Protein AF-A0AAV5VTI2-F1 (afdb_monomer)

pLDDT: mean 90.45, std 7.07, range [56.03, 98.38]

Foldseek 3Di:
DDDDDDDPVNVCVVVVVVVVVVVVVVVVVLVCQAPVDDPPDDDDPQCLVCLVVVHRSHDDDSVVSVVVNVD

Mean predicted aligned error: 5.75 Å

Organism: NCBI:txid1538716

Sequence (71 aa):
MPKQEFDVIDYMAPVIMGVLFAIAAFLVSVVINFTCIQKDDEITKFEKWGAKHNIRAGVHRLSVVKKFTDK

Radius of gyration: 19.98 Å; Cα contacts (8 Å, |Δi|>4): 45; chains: 1; bounding box: 47×23×52 Å

Secondary structure (DSSP, 8-state):
-PPPP--GGGGSHHHHHHHHHHHHHHHHHHHHHHHT--SSSPPPHHHHHHHHTT---SSS-HHHHHHHH--

Structure (mmCIF, N/CA/C/O backbone):
data_AF-A0AAV5VTI2-F1
#
_entry.id   AF-A0AAV5VTI2-F1
#
loop_
_atom_site.group_PDB
_atom_site.id
_atom_site.type_symbol
_atom_site.label_atom_id
_atom_site.label_alt_id
_atom_site.label_comp_id
_atom_site.label_asym_id
_atom_site.label_entity_id
_atom_site.label_seq_id
_atom_site.pdbx_PDB_ins_code
_atom_site.Cartn_x
_atom_site.Cartn_y
_atom_site.Cartn_z
_atom_site.occupancy
_atom_site.B_iso_or_equiv
_atom_site.auth_seq_id
_atom_site.auth_comp_id
_atom_site.auth_asym_id
_atom_site.auth_atom_id
_atom_site.pdbx_PDB_model_num
ATOM 1 N N . MET A 1 1 ? 33.286 -10.258 -30.341 1.00 70.50 1 MET A N 1
ATOM 2 C CA . MET A 1 1 ? 31.818 -10.129 -30.240 1.00 70.50 1 MET A CA 1
ATOM 3 C C . MET A 1 1 ? 31.446 -8.715 -30.644 1.00 70.50 1 MET A C 1
ATOM 5 O O . MET A 1 1 ? 32.136 -7.806 -30.188 1.00 70.50 1 MET A O 1
ATOM 9 N N . PRO A 1 2 ? 30.450 -8.513 -31.519 1.00 81.19 2 PRO A N 1
ATOM 10 C CA . PRO A 1 2 ? 29.913 -7.176 -31.759 1.00 81.19 2 PRO A CA 1
ATOM 11 C C . PRO A 1 2 ? 29.413 -6.587 -30.431 1.00 81.19 2 PRO A C 1
ATOM 13 O O . PRO A 1 2 ? 28.889 -7.321 -29.592 1.00 81.19 2 PRO A O 1
ATOM 16 N N . LYS A 1 3 ? 29.643 -5.290 -30.204 1.00 82.44 3 LYS A N 1
ATOM 17 C CA . LYS A 1 3 ? 29.126 -4.594 -29.019 1.00 82.44 3 LYS A CA 1
ATOM 18 C C . LYS A 1 3 ? 27.617 -4.433 -29.182 1.00 82.44 3 LYS A C 1
ATOM 20 O O . LYS A 1 3 ? 27.169 -4.000 -30.239 1.00 82.44 3 LYS A O 1
ATOM 25 N N . GLN A 1 4 ? 26.860 -4.811 -28.159 1.00 84.69 4 GLN A N 1
ATOM 26 C CA . GLN A 1 4 ? 25.427 -4.561 -28.123 1.00 84.69 4 GLN A CA 1
ATOM 27 C C . GLN A 1 4 ? 25.204 -3.095 -27.745 1.00 84.69 4 GLN A C 1
ATOM 29 O O . GLN A 1 4 ? 25.621 -2.664 -26.670 1.00 84.69 4 GLN A O 1
ATOM 34 N N . GLU A 1 5 ? 24.605 -2.341 -28.661 1.00 87.56 5 GLU A N 1
ATOM 35 C CA . GLU A 1 5 ? 24.088 -0.998 -28.404 1.00 87.56 5 GLU A CA 1
ATOM 36 C C . GLU A 1 5 ? 22.772 -1.174 -27.637 1.00 87.56 5 GLU A C 1
ATOM 38 O O . GLU A 1 5 ? 21.902 -1.926 -28.077 1.00 87.56 5 GLU A O 1
ATOM 43 N N . PHE A 1 6 ? 22.663 -0.552 -26.467 1.00 84.31 6 PHE A N 1
ATOM 44 C CA . PHE A 1 6 ? 21.457 -0.588 -25.648 1.00 84.31 6 PHE A CA 1
ATOM 45 C C . PHE A 1 6 ? 20.867 0.808 -25.586 1.00 84.31 6 PHE A C 1
ATOM 47 O O . PHE A 1 6 ? 21.568 1.767 -25.248 1.00 84.31 6 PHE A O 1
ATOM 54 N N . ASP A 1 7 ? 19.571 0.900 -25.844 1.00 86.38 7 ASP A N 1
ATOM 55 C CA . ASP A 1 7 ? 18.831 2.125 -25.620 1.00 86.38 7 ASP A CA 1
ATOM 56 C C . ASP A 1 7 ? 18.454 2.246 -24.143 1.00 86.38 7 ASP A C 1
ATOM 58 O O . ASP A 1 7 ? 18.365 1.272 -23.394 1.00 86.38 7 ASP A O 1
ATOM 62 N N . VAL A 1 8 ? 18.176 3.473 -23.698 1.00 83.25 8 VAL A N 1
ATOM 63 C CA . VAL A 1 8 ? 17.776 3.754 -22.306 1.00 83.25 8 VAL A CA 1
ATOM 64 C C . VAL A 1 8 ? 16.585 2.888 -21.873 1.00 83.25 8 VAL A C 1
ATOM 66 O O . VAL A 1 8 ? 16.495 2.489 -20.713 1.00 83.25 8 VAL A O 1
ATOM 69 N N . ILE A 1 9 ? 15.689 2.553 -22.806 1.00 85.38 9 ILE A N 1
ATOM 70 C CA . ILE A 1 9 ? 14.508 1.730 -22.539 1.00 85.38 9 ILE A CA 1
ATOM 71 C C . ILE A 1 9 ? 14.851 0.275 -22.190 1.00 85.38 9 ILE A C 1
ATOM 73 O O . ILE A 1 9 ? 14.153 -0.324 -21.371 1.00 85.38 9 ILE A O 1
ATOM 77 N N . ASP A 1 10 ? 15.957 -0.263 -22.708 1.00 84.75 10 ASP A N 1
ATOM 78 C CA . ASP A 1 10 ? 16.403 -1.627 -22.404 1.00 84.75 10 ASP A CA 1
ATOM 79 C C . ASP A 1 10 ? 16.818 -1.768 -20.930 1.00 84.75 10 ASP A C 1
ATOM 81 O O . ASP A 1 10 ? 16.706 -2.841 -20.334 1.00 84.75 10 ASP A O 1
ATOM 85 N N . TYR A 1 11 ? 17.207 -0.658 -20.295 1.00 87.25 11 TYR A N 1
ATOM 86 C CA . TYR A 1 11 ? 17.532 -0.591 -18.871 1.00 87.25 11 TYR A CA 1
ATOM 87 C C . TYR A 1 11 ? 16.324 -0.309 -17.968 1.00 87.25 11 TYR A C 1
ATOM 89 O O . TYR A 1 11 ? 16.451 -0.380 -16.746 1.00 87.25 11 TYR A O 1
ATOM 97 N N . MET A 1 12 ? 15.146 -0.009 -18.527 1.00 92.94 12 MET A N 1
ATOM 98 C CA . MET A 1 12 ? 13.943 0.290 -17.739 1.00 92.94 12 MET A CA 1
ATOM 99 C C . MET A 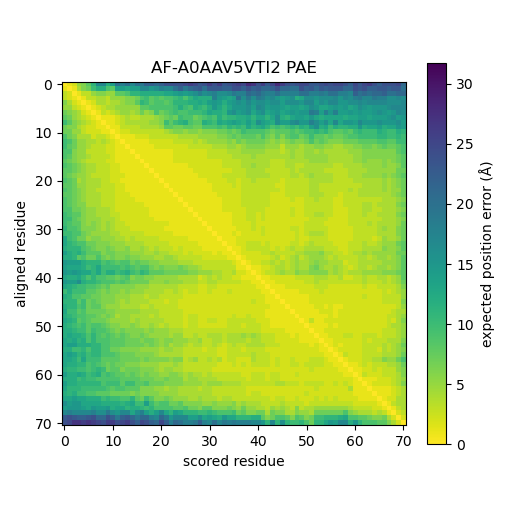1 12 ? 13.218 -0.965 -17.250 1.00 92.94 12 MET A C 1
ATOM 101 O O . MET A 1 12 ? 12.411 -0.876 -16.322 1.00 92.94 12 MET A O 1
ATOM 105 N N . ALA A 1 13 ? 13.508 -2.138 -17.820 1.00 88.81 13 ALA A N 1
ATOM 106 C CA . ALA A 1 13 ? 12.839 -3.386 -17.455 1.00 88.81 13 ALA A CA 1
ATOM 107 C C . ALA A 1 13 ? 12.893 -3.700 -15.938 1.00 88.81 13 ALA A C 1
ATOM 109 O O . ALA A 1 13 ? 11.837 -3.983 -15.369 1.00 88.81 13 ALA A O 1
ATOM 110 N N . PRO A 1 14 ? 14.034 -3.569 -15.225 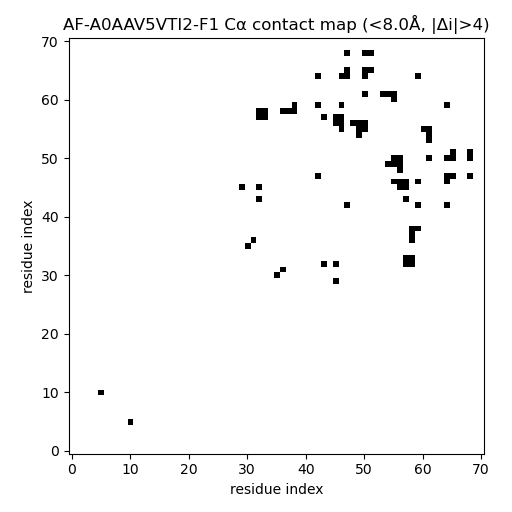1.00 92.75 14 PRO A N 1
ATOM 111 C CA . PRO A 1 14 ? 14.077 -3.753 -13.772 1.00 92.75 14 PRO A CA 1
ATOM 112 C C . PRO A 1 14 ? 13.209 -2.752 -13.000 1.00 92.75 14 PRO A C 1
ATOM 114 O O . PRO A 1 14 ? 12.575 -3.121 -12.013 1.00 92.75 14 PRO A O 1
ATOM 117 N N . VAL A 1 15 ? 13.143 -1.497 -13.458 1.00 94.50 15 VAL A N 1
ATOM 118 C CA . VAL A 1 15 ? 12.321 -0.451 -12.829 1.00 94.50 15 VAL A CA 1
ATOM 119 C C . VAL A 1 15 ? 10.842 -0.792 -12.977 1.00 94.50 15 VAL A C 1
ATOM 121 O O . VAL A 1 15 ? 10.106 -0.792 -11.992 1.00 94.50 15 VAL A O 1
ATOM 124 N N . ILE A 1 16 ? 10.417 -1.148 -14.192 1.00 93.94 16 ILE A N 1
ATOM 125 C CA . ILE A 1 16 ? 9.036 -1.542 -14.488 1.00 93.94 16 ILE A CA 1
ATOM 126 C C . ILE A 1 16 ? 8.645 -2.762 -13.648 1.00 93.94 16 ILE A C 1
ATOM 128 O O . ILE A 1 16 ? 7.597 -2.756 -13.003 1.00 93.94 16 ILE A O 1
ATOM 132 N N . MET A 1 17 ? 9.505 -3.780 -13.589 1.00 95.69 17 MET A N 1
ATOM 133 C CA . MET A 1 17 ? 9.254 -4.973 -12.781 1.00 95.69 17 MET A CA 1
ATOM 134 C C . MET A 1 17 ? 9.157 -4.660 -11.286 1.00 95.69 17 MET A C 1
ATOM 136 O O . MET A 1 17 ? 8.267 -5.181 -10.613 1.00 95.69 17 MET A O 1
ATOM 140 N N . GLY A 1 18 ? 10.015 -3.776 -10.767 1.00 97.31 18 GLY A N 1
ATOM 141 C CA . GLY A 1 18 ? 9.944 -3.316 -9.380 1.00 97.31 18 GLY A CA 1
ATOM 142 C C . GLY A 1 18 ? 8.623 -2.609 -9.064 1.00 97.31 18 GLY A C 1
ATOM 143 O O . GLY A 1 18 ? 8.005 -2.884 -8.036 1.00 97.31 18 GLY A O 1
ATOM 144 N N . VAL A 1 19 ? 8.145 -1.756 -9.974 1.00 97.62 19 VAL A N 1
ATOM 145 C CA . VAL A 1 19 ? 6.850 -1.070 -9.836 1.00 97.62 19 VAL A CA 1
ATOM 146 C C . VAL A 1 19 ? 5.694 -2.070 -9.848 1.00 97.62 19 VAL A C 1
ATOM 148 O O . VAL A 1 19 ? 4.828 -2.009 -8.977 1.00 97.62 19 VAL A O 1
ATOM 151 N N . LEU A 1 20 ? 5.690 -3.023 -10.783 1.00 98.12 20 LEU A N 1
ATOM 152 C CA . LEU A 1 20 ? 4.652 -4.055 -10.855 1.00 98.12 20 LEU A CA 1
ATOM 153 C C . LEU A 1 20 ? 4.616 -4.919 -9.591 1.00 98.12 20 LEU A C 1
ATOM 155 O O . LEU A 1 20 ? 3.538 -5.190 -9.062 1.00 98.12 20 LEU A O 1
ATOM 159 N N . PHE A 1 21 ? 5.783 -5.304 -9.069 1.00 98.12 21 PHE A N 1
ATOM 160 C CA . PHE A 1 21 ? 5.876 -6.044 -7.815 1.00 98.12 21 PHE A CA 1
ATOM 161 C C . PHE A 1 21 ? 5.322 -5.238 -6.634 1.00 98.12 21 PHE A C 1
ATOM 163 O O . PHE A 1 21 ? 4.528 -5.762 -5.854 1.00 98.12 21 PHE A O 1
ATOM 170 N N . ALA A 1 22 ? 5.681 -3.956 -6.522 1.00 98.19 22 ALA A N 1
ATOM 171 C CA . ALA A 1 22 ? 5.169 -3.084 -5.468 1.00 98.19 22 ALA A CA 1
ATOM 172 C C . ALA A 1 22 ? 3.639 -2.936 -5.535 1.00 98.19 22 ALA A C 1
ATOM 174 O O . ALA A 1 22 ? 2.970 -3.004 -4.503 1.00 98.19 22 ALA A O 1
ATOM 175 N N . ILE A 1 23 ? 3.074 -2.800 -6.741 1.00 98.38 23 ILE A N 1
ATOM 176 C CA . ILE A 1 23 ? 1.620 -2.761 -6.954 1.00 98.38 23 ILE A CA 1
ATOM 177 C C . ILE A 1 23 ? 0.979 -4.077 -6.507 1.00 98.38 23 ILE A C 1
ATOM 179 O O . ILE A 1 23 ? 0.011 -4.058 -5.748 1.00 98.38 23 ILE A O 1
ATOM 183 N N . ALA A 1 24 ? 1.522 -5.222 -6.925 1.00 98.19 24 ALA A N 1
ATOM 184 C CA . ALA A 1 24 ? 0.995 -6.528 -6.539 1.00 98.19 24 ALA A CA 1
ATOM 185 C C . ALA A 1 24 ? 1.036 -6.733 -5.014 1.00 98.19 24 ALA A C 1
ATOM 187 O O . ALA A 1 24 ? 0.029 -7.114 -4.415 1.00 98.19 24 ALA A O 1
ATOM 188 N N . ALA A 1 25 ? 2.161 -6.411 -4.371 1.00 97.94 25 ALA A N 1
ATOM 189 C CA . ALA A 1 25 ? 2.315 -6.493 -2.920 1.00 97.94 25 ALA A CA 1
ATOM 190 C C . ALA A 1 25 ? 1.324 -5.578 -2.183 1.00 97.94 25 ALA A C 1
ATOM 192 O O . ALA A 1 25 ? 0.722 -5.985 -1.185 1.00 97.94 25 ALA A O 1
ATOM 193 N N . PHE A 1 26 ? 1.107 -4.363 -2.693 1.00 96.69 26 PHE A N 1
ATOM 194 C CA . PHE A 1 26 ? 0.117 -3.439 -2.148 1.00 96.69 26 PHE A CA 1
ATOM 195 C C . PHE A 1 26 ? -1.302 -4.012 -2.242 1.00 96.69 26 PHE A C 1
ATOM 197 O O . PHE A 1 26 ? -2.015 -4.028 -1.241 1.00 96.69 26 PHE A O 1
ATOM 204 N N . LEU A 1 27 ? -1.697 -4.543 -3.404 1.00 97.06 27 LEU A N 1
ATOM 205 C CA . LEU A 1 27 ? -3.021 -5.143 -3.602 1.00 97.06 27 LEU A CA 1
ATOM 206 C C . LEU A 1 27 ? -3.250 -6.339 -2.673 1.00 97.06 27 LEU A C 1
ATOM 208 O O . LEU A 1 27 ? -4.284 -6.407 -2.014 1.00 97.06 27 LEU A O 1
ATOM 212 N N . VAL A 1 28 ? -2.273 -7.242 -2.560 1.00 97.06 28 VAL A N 1
ATOM 213 C CA . VAL A 1 28 ? -2.341 -8.377 -1.625 1.00 97.06 28 VAL A CA 1
ATOM 214 C C . VAL A 1 28 ? -2.480 -7.890 -0.182 1.00 97.06 28 VAL A C 1
ATOM 216 O O . VAL A 1 28 ? -3.313 -8.405 0.561 1.00 97.06 28 VAL A O 1
ATOM 219 N N . SER A 1 29 ? -1.731 -6.857 0.208 1.00 95.69 29 SER A N 1
ATOM 220 C CA . SER A 1 29 ? -1.827 -6.277 1.554 1.00 95.69 29 SER A CA 1
ATOM 221 C C . SER A 1 29 ? -3.212 -5.685 1.826 1.00 95.69 29 SER A C 1
ATOM 223 O O . SER A 1 29 ? -3.748 -5.856 2.920 1.00 95.69 29 SER A O 1
ATOM 225 N N . VAL A 1 30 ? -3.819 -5.029 0.831 1.00 94.06 30 VAL A N 1
ATOM 226 C CA . VAL A 1 30 ? -5.195 -4.524 0.925 1.00 94.06 30 VAL A CA 1
ATOM 227 C C . VAL A 1 30 ? -6.178 -5.680 1.097 1.00 94.06 30 VAL A C 1
ATOM 229 O O . VAL A 1 30 ? -7.031 -5.608 1.977 1.00 94.06 30 VAL A O 1
ATOM 232 N N . VAL A 1 31 ? -6.047 -6.760 0.321 1.00 95.00 31 VAL A N 1
ATOM 233 C CA . VAL A 1 31 ? -6.912 -7.943 0.460 1.00 95.00 31 VAL A CA 1
ATOM 234 C C . VAL A 1 31 ? -6.814 -8.512 1.876 1.00 95.00 31 VAL A C 1
ATOM 236 O O . VAL A 1 31 ? -7.834 -8.602 2.555 1.00 95.00 31 VAL A O 1
ATOM 239 N N . ILE A 1 32 ? -5.599 -8.782 2.363 1.00 94.12 32 ILE A N 1
ATOM 240 C CA . ILE A 1 32 ? -5.358 -9.301 3.720 1.00 94.12 32 ILE A CA 1
ATOM 241 C C . ILE A 1 32 ? -5.979 -8.381 4.780 1.00 94.12 32 ILE A C 1
ATOM 243 O O . ILE A 1 32 ? -6.640 -8.862 5.700 1.00 94.12 32 ILE A O 1
ATOM 247 N N . ASN A 1 33 ? -5.834 -7.061 4.631 1.00 94.06 33 ASN A N 1
ATOM 248 C CA . ASN A 1 33 ? -6.393 -6.074 5.554 1.00 94.06 33 ASN A CA 1
ATOM 249 C C . ASN A 1 33 ? -7.927 -6.148 5.682 1.00 94.06 33 ASN A C 1
ATOM 251 O O . ASN A 1 33 ? -8.464 -5.822 6.738 1.00 94.06 33 ASN A O 1
ATOM 255 N N . PHE A 1 34 ? -8.639 -6.568 4.633 1.00 90.75 34 PHE A N 1
ATOM 256 C CA . PHE A 1 34 ? -10.099 -6.703 4.665 1.00 90.75 34 PHE A CA 1
ATOM 257 C C . PHE A 1 34 ? -10.587 -8.126 4.951 1.00 90.75 34 PHE A C 1
ATOM 259 O O . PHE A 1 34 ? -11.690 -8.275 5.475 1.00 90.75 34 PHE A O 1
ATOM 266 N N . THR A 1 35 ? -9.815 -9.160 4.607 1.00 91.62 35 THR A N 1
ATOM 267 C CA . THR A 1 35 ? -10.259 -10.559 4.724 1.00 91.62 35 THR A CA 1
ATOM 268 C C . THR A 1 35 ? -9.712 -11.282 5.947 1.00 91.62 35 THR A C 1
ATOM 270 O O . THR A 1 35 ? -10.384 -12.167 6.465 1.00 91.62 35 THR A O 1
ATOM 273 N N . CYS A 1 36 ? -8.496 -10.953 6.384 1.00 91.88 36 CYS A N 1
ATOM 274 C CA . CYS A 1 36 ? -7.766 -11.732 7.387 1.00 91.88 36 CYS A CA 1
ATOM 275 C C . CYS A 1 36 ? -7.662 -11.036 8.747 1.00 91.88 36 CYS A C 1
ATOM 277 O O . CYS A 1 36 ? -7.508 -11.730 9.745 1.00 91.88 36 CYS A O 1
ATOM 279 N N . ILE A 1 37 ? -7.739 -9.702 8.791 1.00 91.56 37 ILE A N 1
ATOM 280 C CA . ILE A 1 37 ? -7.695 -8.930 10.042 1.00 91.56 37 ILE A CA 1
ATOM 281 C C . ILE A 1 37 ? -9.032 -9.063 10.770 1.00 91.56 37 ILE A C 1
ATOM 283 O O . ILE A 1 37 ? -10.096 -8.769 10.218 1.00 91.56 37 ILE A O 1
ATOM 287 N N . GLN A 1 38 ? -8.969 -9.497 12.022 1.00 90.75 38 GLN A N 1
ATOM 288 C CA . GLN A 1 38 ? -10.113 -9.631 12.912 1.00 90.75 38 GLN A CA 1
ATOM 289 C C . GLN A 1 38 ? -10.294 -8.380 13.786 1.00 90.75 38 GLN A C 1
ATOM 291 O O . GLN A 1 38 ? -9.546 -7.411 13.697 1.00 90.75 38 GLN A O 1
ATOM 296 N N . LYS A 1 39 ? -11.361 -8.348 14.593 1.00 87.00 39 LYS A N 1
ATOM 297 C CA . LYS A 1 39 ? -11.727 -7.162 15.403 1.00 87.00 39 LYS A CA 1
ATOM 298 C C . LYS A 1 39 ? -10.893 -6.999 16.677 1.00 87.00 39 LYS A C 1
ATOM 300 O O . LYS A 1 39 ? -11.013 -5.988 17.366 1.00 87.00 39 LYS A O 1
ATOM 305 N N . ASP A 1 40 ? -10.190 -8.053 17.040 1.00 88.88 40 ASP A N 1
ATOM 306 C CA . ASP A 1 40 ? -9.298 -8.198 18.181 1.00 88.88 40 ASP A CA 1
ATOM 307 C C . ASP A 1 40 ? -7.827 -7.993 17.794 1.00 88.88 40 ASP A C 1
ATOM 309 O O . ASP A 1 40 ? -6.996 -7.780 18.676 1.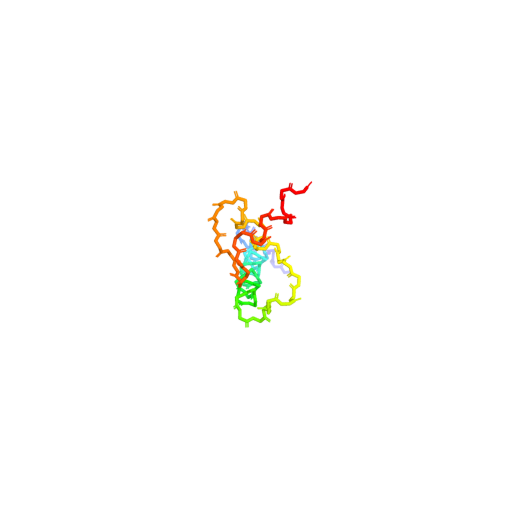00 88.88 40 ASP A O 1
ATOM 313 N N . ASP A 1 41 ? -7.525 -7.979 16.494 1.00 90.44 41 ASP A N 1
ATOM 314 C CA . ASP A 1 41 ? -6.202 -7.654 15.973 1.00 90.44 41 ASP A CA 1
ATOM 315 C C . ASP A 1 41 ? -5.871 -6.159 16.106 1.00 90.44 41 ASP A C 1
ATOM 317 O O . ASP A 1 41 ? -6.730 -5.285 16.266 1.00 90.44 41 ASP A O 1
ATOM 321 N N . GLU A 1 42 ? -4.580 -5.843 15.996 1.00 91.06 42 GLU A N 1
ATOM 322 C CA . GLU A 1 42 ? -4.117 -4.461 16.003 1.00 91.06 42 GLU A CA 1
ATOM 323 C C . GLU A 1 42 ? -4.639 -3.659 14.801 1.00 91.06 42 GLU A C 1
ATOM 325 O O . GLU A 1 42 ? -4.668 -4.118 13.657 1.00 91.06 42 GLU A O 1
ATOM 330 N N . ILE A 1 43 ? -4.966 -2.389 15.055 1.00 92.25 43 ILE A N 1
ATOM 331 C CA . ILE A 1 43 ? -5.402 -1.449 14.019 1.00 92.25 43 ILE A CA 1
ATOM 332 C C . ILE A 1 43 ? -4.288 -1.246 12.995 1.00 92.25 43 ILE A C 1
ATOM 334 O O . ILE A 1 43 ? -3.199 -0.736 13.308 1.00 92.25 43 ILE A O 1
ATOM 338 N N . THR A 1 44 ? -4.609 -1.537 11.740 1.00 94.31 44 THR A N 1
ATOM 339 C CA . THR A 1 44 ? -3.626 -1.518 10.664 1.00 94.31 44 THR A CA 1
ATOM 340 C C . THR A 1 44 ? -3.251 -0.099 10.236 1.00 94.31 44 THR A C 1
ATOM 342 O O . THR A 1 44 ? -3.927 0.899 10.513 1.00 94.31 44 THR A O 1
ATOM 345 N N . LYS A 1 45 ? -2.141 0.019 9.498 1.00 93.31 45 LYS A N 1
ATOM 346 C CA . LYS A 1 45 ? -1.730 1.297 8.895 1.00 93.31 45 LYS A CA 1
ATOM 347 C C . LYS A 1 45 ? -2.742 1.798 7.858 1.00 93.31 45 LYS A C 1
ATOM 349 O O . LYS A 1 45 ? -2.937 3.010 7.771 1.00 93.31 45 LYS A O 1
ATOM 354 N N . PHE A 1 46 ? -3.410 0.894 7.136 1.00 93.56 46 PHE A N 1
ATOM 355 C CA . PHE A 1 46 ? -4.488 1.244 6.208 1.00 93.56 46 PHE A CA 1
ATOM 356 C C . PHE A 1 46 ? -5.650 1.904 6.943 1.00 93.56 46 PHE A C 1
ATOM 358 O O . PHE A 1 46 ? -6.102 2.973 6.538 1.00 93.56 46 PHE A O 1
ATOM 365 N N . GLU A 1 47 ? -6.074 1.330 8.068 1.00 93.19 47 GLU A N 1
ATOM 366 C CA . GLU A 1 47 ? -7.163 1.877 8.874 1.00 93.19 47 GLU A CA 1
ATOM 367 C C . GLU A 1 47 ? -6.817 3.246 9.460 1.00 93.19 47 GLU A C 1
ATOM 369 O O . GLU A 1 47 ? -7.641 4.158 9.389 1.00 93.19 47 GLU A O 1
ATOM 374 N N . LYS A 1 48 ? -5.589 3.435 9.962 1.00 93.19 48 LYS A N 1
ATOM 375 C CA . LYS A 1 48 ? -5.110 4.742 10.454 1.00 93.19 48 LYS A CA 1
ATOM 376 C C . LYS A 1 48 ? -5.101 5.800 9.348 1.00 93.19 48 LYS A C 1
ATOM 378 O O . LYS A 1 48 ? -5.578 6.917 9.551 1.00 93.19 48 LYS A O 1
ATOM 383 N N . TRP A 1 49 ? -4.597 5.451 8.162 1.00 93.88 49 TRP A N 1
ATOM 384 C CA . TRP A 1 49 ? -4.592 6.356 7.011 1.00 93.88 49 TRP A CA 1
ATOM 385 C C . TRP A 1 49 ? -6.013 6.703 6.548 1.00 93.88 49 TRP A C 1
ATOM 387 O O . TRP A 1 49 ? -6.315 7.874 6.308 1.00 93.88 49 TRP A O 1
ATOM 397 N N . GLY A 1 50 ? -6.899 5.707 6.479 1.00 92.38 50 GLY A N 1
ATOM 398 C CA . GLY A 1 50 ? -8.303 5.904 6.139 1.00 92.38 50 GLY A CA 1
ATOM 399 C C . GLY A 1 50 ? -9.007 6.803 7.153 1.00 92.38 50 GLY A C 1
ATOM 400 O O . GLY A 1 50 ? -9.681 7.755 6.767 1.00 92.38 50 GLY A O 1
ATOM 401 N N . ALA A 1 51 ? -8.778 6.586 8.450 1.00 94.12 51 ALA A N 1
ATOM 402 C CA . ALA A 1 51 ? -9.373 7.389 9.514 1.00 94.12 51 ALA A CA 1
ATOM 403 C C . ALA A 1 51 ? -9.001 8.876 9.427 1.00 94.12 51 ALA A C 1
ATOM 405 O O . ALA A 1 51 ? -9.882 9.717 9.625 1.00 94.12 51 ALA A O 1
ATOM 406 N N . LYS A 1 52 ? -7.755 9.201 9.043 1.00 91.94 52 LYS A N 1
ATOM 407 C CA . LYS A 1 52 ? -7.315 10.585 8.778 1.00 91.94 52 LYS A CA 1
ATOM 408 C C . LYS A 1 52 ? -8.131 11.260 7.668 1.00 91.94 52 LYS A C 1
ATOM 410 O O . LYS A 1 52 ? -8.377 12.459 7.731 1.00 91.94 52 LYS A O 1
ATOM 415 N N . HIS A 1 53 ? -8.583 10.489 6.682 1.00 92.31 53 HIS A N 1
ATOM 416 C CA . HIS A 1 53 ? -9.390 10.967 5.556 1.00 92.31 53 HIS A CA 1
ATOM 417 C C . HIS A 1 53 ? -10.893 10.689 5.730 1.00 92.31 53 HIS A C 1
ATOM 419 O O . HIS A 1 53 ? -11.656 10.870 4.788 1.00 92.31 53 HIS A O 1
ATOM 425 N N . ASN A 1 54 ? -11.341 10.263 6.919 1.00 91.38 54 ASN A N 1
ATOM 426 C CA . ASN A 1 54 ? -12.722 9.836 7.192 1.00 91.38 54 ASN A CA 1
ATOM 427 C C . ASN A 1 54 ? -13.218 8.650 6.335 1.00 91.38 54 ASN A C 1
ATOM 429 O O . ASN A 1 54 ? -14.422 8.465 6.169 1.00 91.38 54 ASN A O 1
ATOM 433 N N . ILE A 1 55 ? -12.311 7.813 5.830 1.00 92.00 55 ILE A N 1
ATOM 434 C CA . ILE A 1 55 ? -12.605 6.633 5.008 1.00 92.00 55 ILE A CA 1
ATOM 435 C C . ILE A 1 55 ? -12.412 5.368 5.843 1.00 92.00 55 ILE A C 1
ATOM 437 O O . ILE A 1 55 ? -11.360 5.155 6.446 1.00 92.00 55 ILE A O 1
ATOM 441 N N . ARG A 1 56 ? -13.413 4.482 5.870 1.00 90.75 56 ARG A N 1
ATOM 442 C CA . ARG A 1 56 ? -13.290 3.184 6.546 1.00 90.75 56 ARG A CA 1
ATOM 443 C C . ARG A 1 56 ? -12.459 2.222 5.691 1.00 90.75 56 ARG A C 1
ATOM 445 O O . ARG A 1 56 ? -13.000 1.530 4.836 1.00 90.75 56 ARG A O 1
ATOM 452 N N . ALA A 1 57 ? -11.155 2.180 5.946 1.00 91.88 57 ALA A N 1
ATOM 453 C CA . ALA A 1 57 ? -10.186 1.369 5.207 1.00 91.88 57 ALA A CA 1
ATOM 454 C C . ALA A 1 57 ? -9.852 0.026 5.896 1.00 91.88 57 ALA A C 1
ATOM 456 O O . ALA A 1 57 ? -8.700 -0.399 5.893 1.00 91.88 57 ALA A O 1
ATOM 457 N N . GLY A 1 58 ? -10.841 -0.624 6.516 1.00 91.38 58 GLY A N 1
ATOM 458 C CA . GLY A 1 58 ? -10.670 -1.921 7.177 1.00 91.38 58 GLY A CA 1
ATOM 459 C C . GLY A 1 58 ? -11.895 -2.369 7.976 1.00 91.38 58 GLY A C 1
ATOM 460 O O 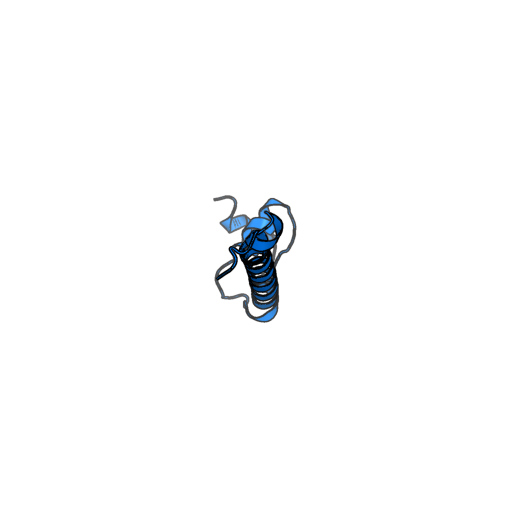. GLY A 1 58 ? -12.998 -1.817 7.842 1.00 91.38 58 GLY A O 1
ATOM 461 N N . VAL A 1 59 ? -11.707 -3.405 8.791 1.00 91.44 59 VAL A N 1
ATOM 462 C CA . VAL A 1 59 ? -12.773 -4.083 9.541 1.00 91.44 59 VAL A CA 1
ATOM 463 C C . VAL A 1 59 ? -13.230 -3.264 10.752 1.00 91.44 59 VAL A C 1
ATOM 465 O O . VAL A 1 59 ? -14.428 -3.251 11.068 1.00 91.44 59 VAL A O 1
ATOM 468 N N . HIS A 1 60 ? -12.339 -2.509 11.391 1.00 92.75 60 HIS A N 1
ATOM 469 C CA . HIS A 1 60 ? -12.656 -1.685 12.550 1.00 92.75 60 HIS A CA 1
ATOM 470 C C . HIS A 1 60 ? -13.527 -0.478 12.174 1.00 92.75 60 HIS A C 1
ATOM 472 O O . HIS A 1 60 ? -13.519 0.048 11.056 1.00 92.75 60 HIS A O 1
ATOM 478 N N . ARG A 1 61 ? -14.353 -0.022 13.126 1.00 91.19 61 ARG A N 1
ATOM 479 C CA . ARG A 1 61 ? -15.171 1.186 12.939 1.00 91.19 61 ARG A CA 1
ATOM 480 C C . ARG A 1 61 ? -14.291 2.429 13.045 1.00 91.19 61 ARG A C 1
ATOM 482 O O . ARG A 1 61 ? -13.450 2.518 13.935 1.00 91.19 61 ARG A O 1
ATOM 489 N N . LEU A 1 62 ? -14.585 3.439 12.227 1.00 91.38 62 LEU A N 1
ATOM 490 C CA . LEU A 1 62 ? -13.884 4.729 12.234 1.00 91.38 62 LEU A CA 1
ATOM 491 C C . LEU A 1 62 ? -13.814 5.381 13.620 1.00 91.38 62 LEU A C 1
ATOM 493 O O . LEU A 1 62 ? -12.784 5.935 13.985 1.00 91.38 62 LEU A O 1
ATOM 497 N N . SER A 1 63 ? -14.885 5.283 14.411 1.00 89.75 63 SER A N 1
ATOM 498 C CA . SER A 1 63 ? -14.930 5.830 15.772 1.00 89.75 63 SER A CA 1
ATOM 499 C C . SER A 1 63 ? -13.951 5.156 16.733 1.00 89.75 63 SER A C 1
ATOM 501 O O . SER A 1 63 ? -13.502 5.794 17.679 1.00 89.75 63 SER A O 1
ATOM 503 N N . VAL A 1 64 ? -13.624 3.880 16.510 1.00 90.56 64 VAL A N 1
ATOM 504 C CA . VAL A 1 64 ? -12.614 3.158 17.290 1.00 90.56 64 VAL A CA 1
ATOM 505 C C . VAL A 1 64 ? -11.235 3.607 16.832 1.00 90.56 64 VAL A C 1
ATOM 507 O O . VAL A 1 64 ? -10.454 4.072 17.650 1.00 90.56 64 VAL A O 1
ATOM 510 N N . VAL A 1 65 ? -10.973 3.567 15.525 1.00 91.88 65 VAL A N 1
ATOM 511 C CA . VAL A 1 65 ? -9.658 3.878 14.945 1.00 91.88 65 VAL A CA 1
ATOM 512 C C . VAL A 1 65 ? -9.203 5.311 15.237 1.00 91.88 65 VAL A C 1
ATOM 514 O O . VAL A 1 65 ? -8.037 5.535 15.566 1.00 91.88 65 VAL A O 1
ATOM 517 N N . LYS A 1 66 ? -10.120 6.284 15.187 1.00 90.94 66 LYS A N 1
ATOM 518 C CA . LYS A 1 66 ? -9.818 7.688 15.501 1.00 90.94 66 LYS A CA 1
ATOM 519 C C . LYS A 1 66 ? -9.303 7.889 16.925 1.00 90.94 66 LYS A C 1
ATOM 521 O O . LYS A 1 66 ? -8.345 8.625 17.108 1.00 90.94 66 LYS A O 1
ATOM 526 N N . LYS A 1 67 ? -9.801 7.132 17.912 1.00 88.19 67 LYS A N 1
ATOM 527 C CA . LYS A 1 67 ? -9.284 7.192 19.296 1.00 88.19 67 LYS A CA 1
ATOM 528 C C . LYS A 1 67 ? -7.796 6.843 19.410 1.00 88.19 67 LYS A C 1
ATOM 530 O O . LYS A 1 67 ? -7.146 7.271 20.356 1.00 88.19 67 LYS A O 1
ATOM 535 N N . PHE A 1 68 ? -7.270 6.053 18.474 1.00 82.06 68 PHE A N 1
ATOM 536 C CA . PHE A 1 68 ? -5.856 5.670 18.417 1.00 82.06 68 PHE A CA 1
ATOM 537 C C . PHE A 1 68 ? -5.024 6.553 17.481 1.00 82.06 68 PHE A C 1
ATOM 539 O O . PHE A 1 68 ? -3.808 6.389 17.428 1.00 82.06 68 PHE A O 1
ATOM 546 N N . 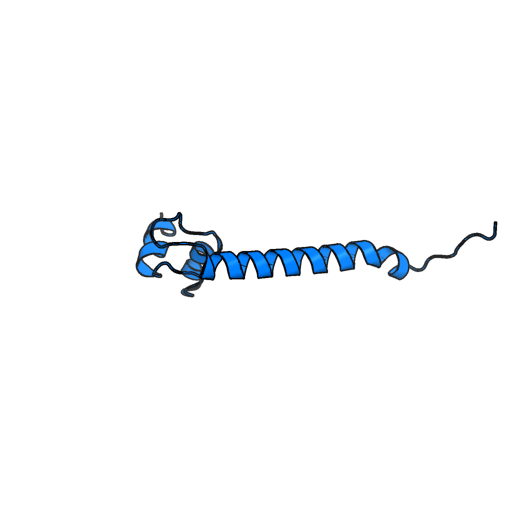THR A 1 69 ? -5.670 7.433 16.715 1.00 78.12 69 THR A N 1
ATOM 547 C CA . THR A 1 69 ? -5.021 8.336 15.752 1.00 78.12 69 THR A CA 1
ATOM 548 C C . THR A 1 69 ? -4.969 9.773 16.274 1.00 78.12 69 THR A C 1
ATOM 550 O O . THR A 1 69 ? -4.019 10.480 15.970 1.00 78.12 69 THR A O 1
ATOM 553 N N . ASP A 1 70 ? -5.947 10.180 17.089 1.00 67.88 70 ASP A N 1
ATOM 554 C CA . ASP A 1 70 ? -6.045 11.510 17.712 1.00 67.88 70 ASP A CA 1
ATOM 555 C C . ASP A 1 70 ? -5.240 11.621 19.032 1.00 67.88 70 ASP A C 1
ATOM 557 O O . ASP A 1 70 ? -5.465 12.536 19.825 1.00 67.88 70 ASP A O 1
ATOM 561 N N . LYS A 1 71 ? -4.335 10.668 19.290 1.00 56.03 71 LYS A N 1
ATOM 562 C CA . LYS A 1 71 ? -3.357 10.696 20.389 1.00 56.03 71 LYS A CA 1
ATOM 563 C C . LYS A 1 71 ? -2.024 11.216 19.873 1.00 56.03 71 LYS A C 1
ATOM 565 O O . LYS A 1 71 ? -1.411 12.020 20.603 1.00 56.03 71 LYS A O 1
#

Solvent-accessible surface area (backbone atoms only — not comparable to full-atom values): 4395 Å² total; per-residue (Å²): 130,86,83,81,86,76,57,76,69,73,68,40,54,66,57,54,51,51,50,53,50,53,51,52,53,50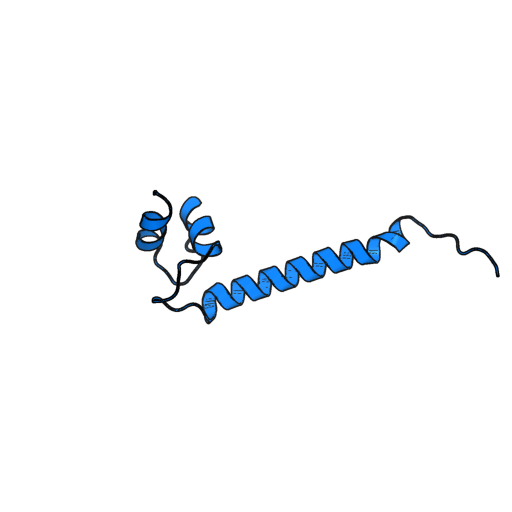,52,53,51,53,49,43,46,62,75,68,52,57,92,86,53,82,87,47,70,55,31,50,56,19,38,76,72,77,37,76,49,43,76,62,54,53,80,61,49,38,69,74,64,80,111

=== Feature glossary ===
Feature key, reading from the visual/contextual features back to the raw sequence:

Rendered structure images. Six rendered views show the 3D structure from the faces of a cube — i.e. along ±x, ±y, ±z. Rendering representation is drawn randomly per protein from cartoon (secondary-structure ribbons), sticks (backbone bonds), or molecular surface; coloring is either N→C rainbow (blue at the N-terminus through red at the C-terminus) or one color per chain.

Contact-map, Ramachandran, and PAE plots. The contact map is a binary N×N matrix image: pixel (i, j) is dark where Cα_i and Cα_j are within 8 Å and |i−j|>4. Because the |i−j|>4 filter removes local helical contacts, off-diagonal stripes parallel to the main diagonal indicate parallel β-sheets; stripes perpendicular to it indicate antiparallel β-sheets. The Ramachandran plot scatters every residue's (φ, ψ) pair against the sterically allowed regions. The PAE heatmap renders the predicted-aligned-error matrix.

InterPro / GO / CATH / organism. Database cross-references. InterPro integrates a dozen domain/family signature databases into unified entries with residue-range hits. GO terms attach function/process/location labels with evidence codes. CATH codes position the fold in a four-level structural taxonomy. Organism is the NCBI-taxonomy species name.

Nearest PDB structures. The Foldseek neighbor list gives the closest experimentally determined structures in the PDB, ranked by structural alignment. TM-score near 1 means near-identical fold; near 0.3 means only rough topology match. This is how one finds what a novel AlphaFold prediction most resembles in the solved-structure universe.

Predicted aligned error. PAE(i, j) answers: if I align the predicted and true structures on residue i, how far off (in Å) do I expect residue j to be? A block-diagonal PAE matrix with low values on the blocks and high values off-diagonal is the signature of a multi-domain protein with confidently predicted domains but uncertain inter-domain orientation.

Solvent-accessible surface area. Accessible surface area quantifies burial. A residue with SASA near zero is packed into the hydrophobic core; one with SASA >100 Å² sits on the surface. Computed here via the Shrake–Rupley numerical algorithm with a 1.4 Å probe.

B-factor. B-factor (Debye–Waller factor) reflects atomic displacement in the crystal lattice. It is an experimental observable (units Å²), not a prediction; low values mean the atom is pinned down, high values mean it moves or is heterogeneous across the crystal.

pLDDT. For AlphaFold models, the B-factor field carries pLDDT — the model's own estimate of local accuracy on a 0–100 scale. Regions with pLDDT<50 should be treated as essentially unmodeled; they often correspond to intrinsically disordered segments.

Backbone torsions (φ/ψ). φ (phi) and ψ (psi) are the two rotatable backbone dihedrals per residue: φ is the C(i-1)–N–Cα–C torsion, ψ is the N–Cα–C–N(i+1) torsion, both in degrees on (−180°, 180°]. α-helical residues cluster near (−60°, −45°); β-strand residues near (−120°, +130°). A Ramachandran plot is simply a scatter of (φ, ψ) for every residue.

Radius of gyration, Cα contacts, bounding box. Radius of gyration (Rg) is the root-mean-squ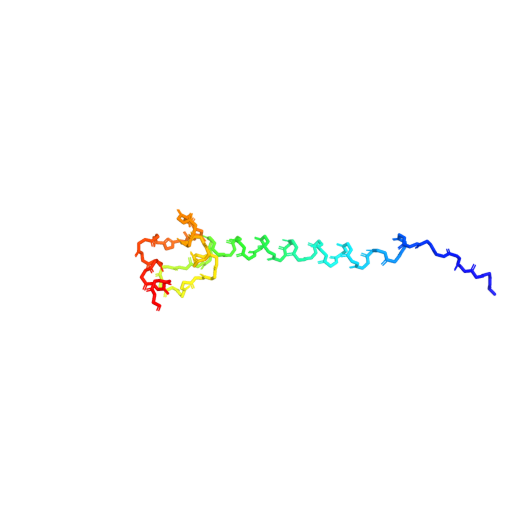are distance of Cα atoms from their centroid — a single number for overall size and compactness. A globular domain of N residues has Rg ≈ 2.2·N^0.38 Å; an extended or disordered chain has a much larger Rg. The Cα contact count is the number of residue pairs whose Cα atoms are within 8 Å and are more than four positions apart in sequence — a standard proxy for tertiary packing density. The bounding box is the sma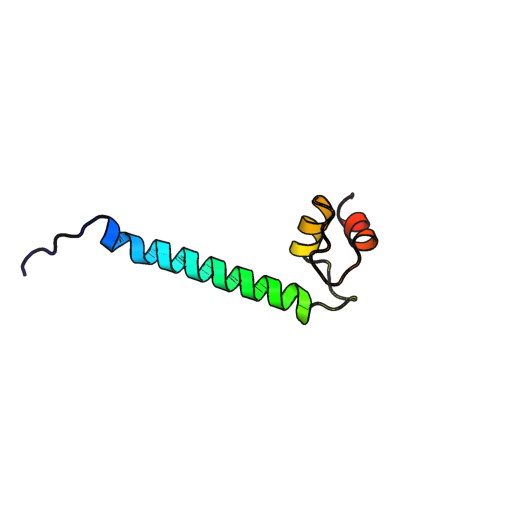llest axis-aligned box enclosing all Cα atoms.

Secondary structure (3-state, P-SEA). Three-state secondary structure (P-SEA) collapses the eight DSSP classes into helix (a), strand (b), and coil (c). P-SEA assigns these from Cα geometry alone — distances and angles — without requiring backbone oxygens, so it works on any Cα trace.

Secondary structure (8-state, DSSP). DSSP 8-state secondary structure assigns each residue one of H (α-helix), G (3₁₀-helix), I (π-helix), E (extended β-strand), B (isolated β-bridge), T (hydrogen-bonded turn), S (bend), or '-' (coil). The assignment is computed from backbone hydrogen-bond geometry via the Kabsch–Sander algorithm.

Foldseek 3Di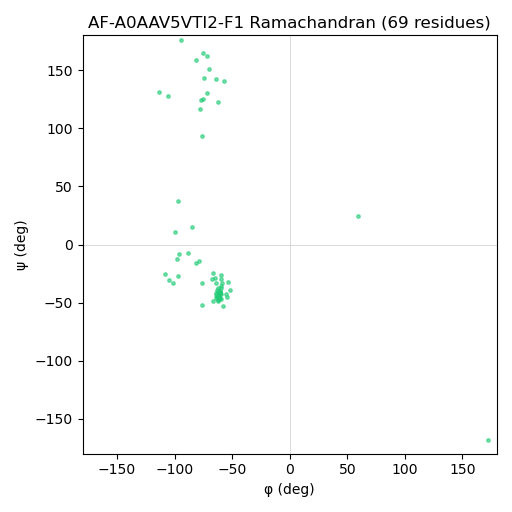. A 3Di character summarizes, for each residue, the relative orientation of the Cα frame of its nearest spatial neighbor. Because it encodes fold topology rather than chemistry, 3Di alignments detect remote structural similarity that sequence alignment misses.

mmCIF coordinates. The mmCIF block holds the 3D Cartesian coordinates of each backbone atom (N, Cα, C, O) in ångströms. mmCIF is the PDB's canonical archive format — a tagged-loop text representation of the atomic model.

Sequence. Sequence gives the chain of amino acids in standard one-letter code (A=alanine, C=cysteine, …, Y=tyrosine), read N→C. It is the only feature that is directly encoded by the gene; all structural features are derived from the folded form of this sequence.